Protein AF-A0A952ZRX4-F1 (afdb_monomer_lite)

Sequence (89 aa):
MPYVNVQITRGATRAQKQQLVADITRSLQQHLGKKPEQTHIVIDEIDTDNWGFAGMLTTDYLAQMNAVKASSRIPGKKKPRGTARLERK

Foldseek 3Di:
DAEEEAEEAPDDDPVNVVVVLVVVLVVCCVPVVDDSVPYHYHYHHDHQQPDDDPRDRNVVVVVVVVVVVVVPPDPDPDDPDDPPDDDDD

Structure (mmCIF, N/CA/C/O backbone):
data_AF-A0A952ZRX4-F1
#
_entry.id   AF-A0A952ZRX4-F1
#
loop_
_atom_site.group_PDB
_atom_site.id
_atom_site.type_symbol
_atom_site.label_atom_id
_atom_site.label_alt_id
_atom_site.label_comp_id
_atom_site.label_asym_id
_atom_site.label_entity_id
_atom_site.label_seq_id
_atom_site.pdbx_PDB_ins_code
_atom_site.Cartn_x
_atom_site.Cartn_y
_atom_site.Cartn_z
_atom_site.occupancy
_atom_site.B_iso_or_equiv
_atom_site.auth_seq_id
_atom_site.auth_comp_id
_atom_site.auth_asym_id
_atom_site.auth_atom_id
_atom_site.pdbx_PDB_model_num
ATOM 1 N N . MET A 1 1 ? -19.491 5.219 8.909 1.00 87.94 1 MET A N 1
ATOM 2 C CA . MET A 1 1 ? -18.979 4.051 8.174 1.00 87.94 1 MET A CA 1
ATOM 3 C C . MET A 1 1 ? -17.877 4.520 7.229 1.00 87.94 1 MET A C 1
ATOM 5 O O . MET A 1 1 ? -18.202 5.008 6.155 1.00 87.94 1 MET A O 1
ATOM 9 N N . PRO A 1 2 ? -16.604 4.547 7.668 1.00 94.00 2 PRO A N 1
ATOM 10 C CA . PRO A 1 2 ? -15.490 4.960 6.816 1.00 94.00 2 PRO A CA 1
ATOM 11 C C . PRO A 1 2 ? -15.219 3.939 5.710 1.00 94.00 2 PRO A C 1
ATOM 13 O O . PRO A 1 2 ? -15.276 2.733 5.957 1.00 94.00 2 PRO A O 1
ATOM 16 N N . TYR A 1 3 ? -14.877 4.442 4.529 1.00 97.19 3 TYR A N 1
ATOM 17 C CA . TYR A 1 3 ? -14.352 3.659 3.419 1.00 97.19 3 TYR A CA 1
ATOM 18 C C . TYR A 1 3 ? -12.985 4.216 3.029 1.00 97.19 3 TYR A C 1
ATOM 20 O O . TYR A 1 3 ? -12.837 5.430 2.879 1.00 97.19 3 TYR A O 1
ATOM 28 N N . VAL A 1 4 ? -11.999 3.336 2.876 1.00 97.88 4 VAL A N 1
ATOM 29 C CA . VAL A 1 4 ? -10.652 3.683 2.416 1.00 97.88 4 VAL A CA 1
ATOM 30 C C . VAL A 1 4 ? -10.291 2.778 1.246 1.00 97.88 4 VAL A C 1
ATOM 32 O O . VAL A 1 4 ? -10.319 1.555 1.374 1.00 97.88 4 VAL A O 1
ATOM 35 N N . ASN A 1 5 ? -9.924 3.381 0.118 1.00 97.94 5 ASN A N 1
ATOM 36 C CA . ASN A 1 5 ? -9.337 2.671 -1.011 1.00 97.94 5 ASN A CA 1
ATOM 37 C C . ASN A 1 5 ? -7.840 2.961 -1.057 1.00 97.94 5 ASN A C 1
ATOM 39 O O . ASN A 1 5 ? -7.419 4.116 -1.090 1.00 97.94 5 ASN A O 1
ATOM 43 N N . VAL A 1 6 ? -7.049 1.899 -1.014 1.00 98.00 6 VAL A N 1
ATOM 44 C CA . VAL A 1 6 ? -5.597 1.945 -1.068 1.00 98.00 6 VAL A CA 1
ATOM 45 C C . VAL A 1 6 ? -5.183 1.379 -2.412 1.00 98.00 6 VAL A C 1
ATOM 47 O O . VAL A 1 6 ? -5.352 0.189 -2.657 1.00 98.00 6 VAL A O 1
ATOM 50 N N . GLN A 1 7 ? -4.623 2.227 -3.263 1.00 97.38 7 GLN A N 1
ATOM 51 C CA . GLN A 1 7 ? -4.079 1.815 -4.549 1.00 97.38 7 GLN A CA 1
ATOM 52 C C . GLN A 1 7 ? -2.559 1.805 -4.466 1.00 97.38 7 GLN A C 1
ATOM 54 O O . GLN A 1 7 ? -1.942 2.813 -4.119 1.00 97.38 7 GLN A O 1
ATOM 59 N N . ILE A 1 8 ? -1.965 0.652 -4.751 1.00 96.75 8 ILE A N 1
ATOM 60 C CA . ILE A 1 8 ? -0.516 0.443 -4.740 1.00 96.75 8 ILE A CA 1
ATOM 61 C C . ILE A 1 8 ? -0.096 -0.313 -5.994 1.00 96.75 8 ILE A C 1
ATOM 63 O O . ILE A 1 8 ? -0.896 -1.021 -6.602 1.00 96.75 8 ILE A O 1
ATOM 67 N N . THR A 1 9 ? 1.173 -0.204 -6.372 1.00 96.62 9 THR A N 1
ATOM 68 C CA . THR A 1 9 ? 1.734 -1.084 -7.398 1.00 96.62 9 THR A CA 1
ATOM 69 C C . THR A 1 9 ? 1.889 -2.511 -6.861 1.00 96.62 9 THR A C 1
ATOM 71 O O . THR A 1 9 ? 2.028 -2.719 -5.650 1.00 96.62 9 THR A O 1
ATOM 74 N N . ARG A 1 10 ? 1.846 -3.520 -7.743 1.00 93.75 10 ARG A N 1
ATOM 75 C CA . ARG A 1 10 ? 2.016 -4.928 -7.336 1.00 93.75 10 ARG A CA 1
ATOM 76 C C . ARG A 1 10 ? 3.349 -5.162 -6.624 1.00 93.75 10 ARG A C 1
ATOM 78 O O . ARG A 1 10 ? 4.373 -4.580 -6.973 1.00 93.75 10 ARG A O 1
ATOM 85 N N . GLY A 1 11 ? 3.334 -6.103 -5.680 1.00 93.56 11 GLY A N 1
ATOM 86 C CA . GLY A 1 11 ? 4.538 -6.583 -4.991 1.00 93.56 11 GLY A CA 1
ATOM 87 C C . GLY A 1 11 ? 4.398 -6.654 -3.474 1.00 93.56 11 GLY A C 1
ATOM 88 O O . GLY A 1 11 ? 5.315 -7.119 -2.798 1.00 93.56 11 GLY A O 1
ATOM 89 N N . ALA A 1 12 ? 3.256 -6.233 -2.926 1.00 96.50 12 ALA A N 1
ATOM 90 C CA . ALA A 1 12 ? 3.004 -6.315 -1.499 1.00 96.50 12 ALA A CA 1
ATOM 91 C C . ALA A 1 12 ? 2.629 -7.746 -1.092 1.00 96.50 12 ALA A C 1
ATOM 93 O O . ALA A 1 12 ? 1.686 -8.362 -1.595 1.00 96.50 12 ALA A O 1
ATOM 94 N N . THR A 1 13 ? 3.339 -8.277 -0.102 1.00 98.06 13 THR A N 1
ATOM 95 C CA . THR A 1 13 ? 2.998 -9.569 0.497 1.00 98.06 13 THR A CA 1
ATOM 96 C C . THR A 1 13 ? 1.676 -9.486 1.261 1.00 98.06 13 THR A C 1
ATOM 98 O O . THR A 1 13 ? 1.255 -8.426 1.734 1.00 98.06 13 THR A O 1
ATOM 101 N N . ARG A 1 14 ? 1.028 -10.639 1.467 1.00 97.50 14 ARG A N 1
ATOM 102 C CA . ARG A 1 14 ? -0.190 -10.718 2.287 1.00 97.50 14 ARG A CA 1
ATOM 103 C C . ARG A 1 14 ? 0.026 -10.155 3.698 1.00 97.50 14 ARG A C 1
ATOM 105 O O . ARG A 1 14 ? -0.840 -9.438 4.185 1.00 97.50 14 ARG A O 1
ATOM 112 N N . ALA A 1 15 ? 1.172 -10.438 4.321 1.00 98.31 15 ALA A N 1
ATOM 113 C CA . ALA A 1 15 ? 1.501 -9.946 5.660 1.00 98.31 15 ALA A CA 1
ATOM 114 C C . ALA A 1 15 ? 1.601 -8.412 5.706 1.00 98.31 15 ALA A C 1
ATOM 116 O O . ALA A 1 15 ? 1.034 -7.785 6.596 1.00 98.31 15 ALA A O 1
ATOM 117 N N . GLN A 1 16 ? 2.241 -7.794 4.709 1.00 98.31 16 GLN A N 1
ATOM 118 C CA . GLN A 1 16 ? 2.310 -6.332 4.603 1.00 98.31 16 GLN A CA 1
ATOM 119 C C . GLN A 1 16 ? 0.923 -5.711 4.417 1.00 98.31 16 GLN A C 1
ATOM 121 O O . GLN A 1 16 ? 0.599 -4.729 5.077 1.00 98.31 16 GLN A O 1
ATOM 126 N N . LYS A 1 17 ? 0.074 -6.312 3.574 1.00 98.31 17 LYS A N 1
ATOM 127 C CA . LYS A 1 17 ? -1.311 -5.853 3.391 1.00 98.31 17 LYS A CA 1
ATOM 128 C C . LYS A 1 17 ? -2.124 -5.953 4.685 1.00 98.31 17 LYS A C 1
ATOM 130 O O . LYS A 1 17 ? -2.866 -5.030 5.001 1.00 98.31 17 LYS A O 1
ATOM 135 N N . GLN A 1 18 ? -1.956 -7.025 5.464 1.00 98.44 18 GLN A N 1
ATOM 136 C CA . GLN A 1 18 ? -2.598 -7.154 6.779 1.00 98.44 18 GLN A CA 1
ATOM 137 C C . GLN A 1 18 ? -2.150 -6.057 7.747 1.00 98.44 18 GLN A C 1
ATOM 139 O O . GLN A 1 18 ? -2.993 -5.448 8.403 1.00 98.44 18 GLN A O 1
ATOM 144 N N . GLN A 1 19 ? -0.842 -5.791 7.809 1.00 98.50 19 GLN A N 1
ATOM 145 C CA . GLN A 1 19 ? -0.293 -4.732 8.653 1.00 98.50 19 GLN A CA 1
ATOM 146 C C . GLN A 1 19 ? -0.870 -3.365 8.260 1.00 98.50 19 GLN A C 1
ATOM 148 O O . GLN A 1 19 ? -1.342 -2.624 9.116 1.00 98.50 19 GLN A O 1
ATOM 153 N N . LEU A 1 20 ? -0.938 -3.081 6.956 1.00 98.12 20 LEU A N 1
ATOM 154 C CA . LEU A 1 20 ? -1.484 -1.832 6.432 1.00 98.12 20 LEU A CA 1
ATOM 155 C C . LEU A 1 20 ? -2.965 -1.635 6.795 1.00 98.12 20 LEU A C 1
ATOM 157 O O . LEU A 1 20 ? -3.353 -0.554 7.231 1.00 98.12 20 LEU A O 1
ATOM 161 N N . VAL A 1 21 ? -3.791 -2.681 6.668 1.00 98.25 21 VAL A N 1
ATOM 162 C CA . VAL A 1 21 ? -5.204 -2.644 7.093 1.00 98.25 21 VAL A CA 1
ATOM 163 C C . VAL A 1 21 ? -5.320 -2.335 8.587 1.00 98.25 21 VAL A C 1
ATOM 165 O O . VAL A 1 21 ? -6.149 -1.508 8.979 1.00 98.25 21 VAL A O 1
ATOM 168 N N . ALA A 1 22 ? -4.492 -2.970 9.422 1.00 98.31 22 ALA A N 1
ATOM 169 C CA . ALA A 1 22 ? -4.506 -2.757 10.867 1.00 98.31 22 ALA A CA 1
ATOM 170 C C . ALA A 1 22 ? -4.120 -1.315 11.231 1.00 98.31 22 ALA A C 1
ATOM 172 O O . ALA A 1 22 ? -4.818 -0.667 12.015 1.00 98.31 22 ALA A O 1
ATOM 173 N N . ASP A 1 23 ? -3.062 -0.792 10.613 1.00 98.44 23 ASP A N 1
ATOM 174 C CA . ASP A 1 23 ? -2.545 0.547 10.891 1.00 98.44 23 ASP A CA 1
ATOM 175 C C . ASP A 1 23 ? -3.526 1.644 10.448 1.00 98.44 23 ASP A C 1
ATOM 177 O O . ASP A 1 23 ? -3.799 2.573 11.212 1.00 98.44 23 ASP A O 1
ATOM 181 N N . ILE A 1 24 ? -4.135 1.512 9.262 1.00 98.19 24 ILE A N 1
ATOM 182 C CA . ILE A 1 24 ? -5.167 2.446 8.780 1.00 98.19 24 ILE A CA 1
ATOM 183 C C . ILE A 1 24 ? -6.390 2.419 9.704 1.00 98.19 24 ILE A C 1
ATOM 185 O O . ILE A 1 24 ? -6.876 3.473 10.120 1.00 98.19 24 ILE A O 1
ATOM 189 N N . THR A 1 25 ? -6.874 1.228 10.071 1.00 98.19 25 THR A N 1
ATOM 190 C CA . THR A 1 25 ? -8.029 1.084 10.974 1.00 98.19 25 THR A CA 1
ATOM 191 C C . THR A 1 25 ? -7.755 1.739 12.325 1.00 98.19 25 THR A C 1
ATOM 193 O O . THR A 1 25 ? -8.576 2.512 12.826 1.00 98.19 25 THR A O 1
ATOM 196 N N . ARG A 1 26 ? -6.572 1.487 12.896 1.00 98.19 26 ARG A N 1
ATOM 197 C CA . ARG A 1 26 ? -6.130 2.097 14.153 1.00 98.19 26 ARG A CA 1
ATOM 198 C C . ARG A 1 26 ? -6.054 3.618 14.043 1.00 98.19 26 ARG A C 1
ATOM 200 O O . ARG A 1 26 ? -6.517 4.305 14.948 1.00 98.19 26 ARG A O 1
ATOM 207 N N . SER A 1 27 ? -5.524 4.150 12.943 1.00 98.12 27 SER A N 1
ATOM 208 C CA . SER A 1 27 ? -5.436 5.596 12.713 1.00 98.12 27 SER A CA 1
ATOM 209 C C . SER A 1 27 ? -6.823 6.256 12.691 1.00 98.12 27 SER A C 1
ATOM 211 O O . SER A 1 27 ? -7.056 7.253 13.378 1.00 98.12 27 SER A O 1
ATOM 213 N N . LEU A 1 28 ? -7.790 5.650 11.993 1.00 97.50 28 LEU A N 1
ATOM 214 C CA . LEU A 1 28 ? -9.173 6.137 11.950 1.00 97.50 28 LEU A CA 1
ATOM 215 C C . LEU A 1 28 ? -9.856 6.092 13.322 1.00 97.50 28 LEU A C 1
ATOM 217 O O . LEU A 1 28 ? -10.612 7.003 13.673 1.00 97.50 28 LEU A O 1
ATOM 221 N N . GLN A 1 29 ? -9.583 5.056 14.113 1.00 97.38 29 GLN A N 1
ATOM 222 C CA . GLN A 1 29 ? -10.073 4.974 15.484 1.00 97.38 29 GLN A CA 1
ATOM 223 C C . GLN A 1 29 ? -9.470 6.081 16.356 1.00 97.38 29 GLN A C 1
ATOM 225 O O . GLN A 1 29 ? -10.208 6.795 17.032 1.00 97.38 29 GLN A O 1
ATOM 230 N N . GLN A 1 30 ? -8.147 6.246 16.316 1.00 98.25 30 GLN A N 1
ATOM 231 C CA . GLN A 1 30 ? -7.412 7.169 17.182 1.00 98.25 30 GLN A CA 1
ATOM 232 C C . GLN A 1 30 ? -7.720 8.638 16.893 1.00 98.25 30 GLN A C 1
ATOM 234 O O . GLN A 1 30 ? -7.911 9.412 17.827 1.00 98.25 30 GLN A O 1
ATOM 239 N N . HIS A 1 31 ? -7.772 9.030 15.621 1.00 97.94 31 HIS A N 1
ATOM 240 C CA . HIS A 1 31 ? -7.884 10.444 15.255 1.00 97.94 31 HIS A CA 1
ATOM 241 C C . HIS A 1 31 ? -9.317 10.894 14.986 1.00 97.94 31 HIS A C 1
ATOM 243 O O . HIS A 1 31 ? -9.630 12.067 15.163 1.00 97.94 31 HIS A O 1
ATOM 249 N N . LEU A 1 32 ? -10.193 9.980 14.560 1.00 96.31 32 LEU A N 1
ATOM 250 C CA . LEU A 1 32 ? -11.560 10.313 14.147 1.00 96.31 32 LEU A CA 1
ATOM 251 C C . LEU A 1 32 ? -12.635 9.618 14.997 1.00 96.31 32 LEU A C 1
ATOM 253 O O . LEU A 1 32 ? -13.825 9.731 14.681 1.00 96.31 32 LEU A O 1
ATOM 257 N N . GLY A 1 33 ? -12.238 8.871 16.036 1.00 96.00 33 GLY A N 1
ATOM 258 C CA . GLY A 1 33 ? -13.150 8.166 16.94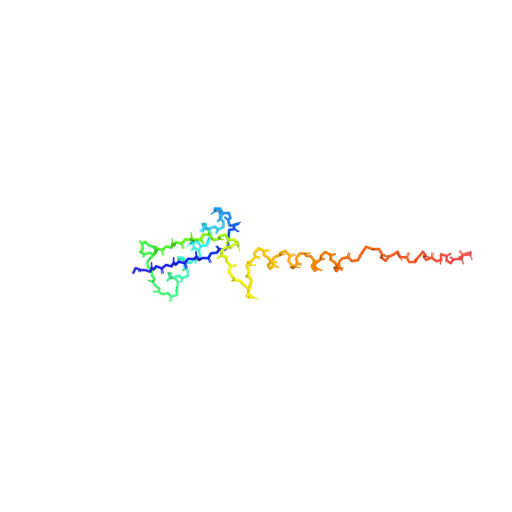1 1.00 96.00 33 GLY A CA 1
ATOM 259 C C . GLY A 1 33 ? -14.016 7.118 16.240 1.00 96.00 33 GLY A C 1
ATOM 260 O O . GLY A 1 33 ? -15.135 6.844 16.677 1.00 96.00 33 GLY A O 1
ATOM 261 N N . LYS A 1 34 ? -13.567 6.580 15.097 1.00 96.06 34 LYS A N 1
ATOM 262 C CA . LYS A 1 34 ? -14.362 5.632 14.307 1.00 96.06 34 LYS A CA 1
ATOM 263 C C . LYS A 1 34 ? -14.245 4.220 14.867 1.00 96.06 34 LYS A C 1
ATOM 265 O O . LYS A 1 34 ? -13.176 3.774 15.267 1.00 96.06 34 LYS A O 1
ATOM 270 N N . LYS A 1 35 ? -15.374 3.513 14.866 1.00 95.44 35 LYS A N 1
ATOM 271 C CA . LYS A 1 35 ? -15.458 2.111 15.272 1.00 95.44 35 LYS A CA 1
ATOM 272 C C . LYS A 1 35 ? -14.783 1.215 14.218 1.00 95.44 35 LYS A C 1
ATOM 274 O O . LYS A 1 35 ? -15.158 1.321 13.041 1.00 95.44 35 LYS A O 1
ATOM 279 N N . PRO A 1 36 ? -13.821 0.352 14.594 1.00 95.12 36 PRO A N 1
ATOM 280 C CA . PRO A 1 36 ? -13.183 -0.589 13.672 1.00 95.12 36 PRO A CA 1
ATOM 281 C C . PRO A 1 36 ? -14.186 -1.466 12.916 1.00 95.12 36 PRO A C 1
ATOM 283 O O . PRO A 1 36 ? -14.038 -1.677 11.719 1.00 95.12 36 PRO A O 1
ATOM 286 N N . GLU A 1 37 ? -15.271 -1.872 13.574 1.00 95.94 37 GLU A N 1
ATOM 287 C CA . GLU A 1 37 ? -16.308 -2.760 13.029 1.00 95.94 37 GLU A CA 1
ATOM 288 C C . GLU A 1 37 ? -17.114 -2.118 11.888 1.00 95.94 37 GLU A C 1
ATOM 290 O O . GLU A 1 37 ? -17.840 -2.798 11.171 1.00 95.94 37 GLU A O 1
ATOM 295 N N . GLN A 1 38 ? -17.012 -0.796 11.722 1.00 94.81 38 GLN A N 1
ATOM 296 C CA . GLN A 1 38 ? -17.686 -0.038 10.664 1.00 94.81 38 GLN A CA 1
ATOM 297 C C . GLN A 1 38 ? -16.715 0.496 9.604 1.00 94.81 38 GLN A C 1
ATOM 299 O O . GLN A 1 38 ? -17.127 1.270 8.733 1.00 94.81 38 GLN A O 1
ATOM 304 N N . THR A 1 39 ? -15.433 0.143 9.704 1.00 96.19 39 THR A N 1
ATOM 305 C CA . THR A 1 39 ? -14.368 0.611 8.816 1.00 96.19 39 THR A CA 1
ATOM 306 C C . THR A 1 39 ? -14.132 -0.411 7.715 1.00 96.19 39 THR A C 1
ATOM 308 O O . THR A 1 39 ? -13.841 -1.569 7.988 1.00 96.19 39 THR A O 1
ATOM 311 N N . HIS A 1 40 ? -14.243 0.033 6.467 1.00 97.31 40 HIS A N 1
ATOM 312 C CA . HIS A 1 40 ? -14.029 -0.805 5.293 1.00 97.31 40 HIS A CA 1
ATOM 313 C C . HIS A 1 40 ? -12.781 -0.327 4.556 1.00 97.31 40 HIS A C 1
ATOM 315 O O . HIS A 1 40 ? -12.647 0.863 4.265 1.00 97.31 40 HIS A O 1
ATOM 321 N N . ILE A 1 41 ? -11.869 -1.253 4.262 1.00 98.06 41 ILE A N 1
ATOM 322 C CA . ILE A 1 41 ? -10.609 -0.969 3.571 1.00 98.06 41 ILE A CA 1
ATOM 323 C C . ILE A 1 41 ? -10.484 -1.926 2.391 1.00 98.06 41 ILE A C 1
ATOM 325 O O . ILE A 1 41 ? -10.590 -3.139 2.562 1.00 98.06 41 ILE A O 1
ATOM 329 N N . VAL A 1 42 ? -10.237 -1.372 1.208 1.00 98.19 42 VAL A N 1
ATOM 330 C CA . VAL A 1 42 ? -9.971 -2.121 -0.025 1.00 98.19 42 VAL A CA 1
ATOM 331 C C . VAL A 1 42 ? -8.557 -1.801 -0.481 1.00 98.19 42 VAL A C 1
ATOM 333 O O . VAL A 1 42 ? -8.196 -0.628 -0.559 1.00 98.19 42 VAL A O 1
ATOM 336 N N . ILE A 1 43 ? -7.764 -2.836 -0.761 1.00 98.31 43 ILE A N 1
ATOM 337 C CA . ILE A 1 43 ? -6.414 -2.701 -1.313 1.00 98.31 43 ILE A CA 1
ATOM 338 C C . ILE A 1 43 ? -6.432 -3.214 -2.749 1.00 98.31 43 ILE A C 1
ATOM 340 O O . ILE A 1 43 ? -6.620 -4.412 -2.962 1.00 98.31 43 ILE A O 1
ATOM 344 N N . ASP A 1 44 ? -6.166 -2.315 -3.689 1.00 97.94 44 ASP A N 1
ATOM 345 C CA . ASP A 1 44 ? -6.021 -2.616 -5.106 1.00 97.94 44 ASP A CA 1
ATOM 346 C C . ASP A 1 44 ? -4.540 -2.588 -5.486 1.00 97.94 44 ASP A C 1
ATOM 348 O O . ASP A 1 44 ? -3.846 -1.581 -5.325 1.00 97.94 44 ASP A O 1
ATOM 352 N N . GLU A 1 45 ? -4.053 -3.723 -5.984 1.00 97.25 45 GLU A N 1
ATOM 353 C CA . GLU A 1 45 ? -2.707 -3.842 -6.535 1.00 97.25 45 GLU A CA 1
ATOM 354 C C . GLU A 1 45 ? -2.766 -3.689 -8.053 1.00 97.25 45 GLU A C 1
ATOM 356 O O . GLU A 1 45 ? -3.304 -4.546 -8.757 1.00 97.25 45 GLU A O 1
ATOM 361 N N . ILE A 1 46 ? -2.191 -2.602 -8.551 1.00 97.25 46 ILE A N 1
ATOM 362 C CA . ILE A 1 46 ? -2.188 -2.241 -9.965 1.00 97.25 46 ILE A CA 1
ATOM 363 C C . ILE A 1 46 ? -0.832 -2.595 -10.568 1.00 97.25 46 ILE A C 1
ATOM 365 O O . ILE A 1 46 ? 0.222 -2.415 -9.953 1.00 97.25 46 ILE A O 1
ATOM 369 N N . ASP A 1 47 ? -0.861 -3.161 -11.769 1.00 96.88 47 ASP A N 1
ATOM 370 C CA . ASP A 1 47 ? 0.359 -3.491 -12.499 1.00 96.88 47 ASP A CA 1
ATOM 371 C C . ASP A 1 47 ? 1.162 -2.225 -12.836 1.00 96.88 47 ASP A C 1
ATOM 373 O O . ASP A 1 47 ? 0.581 -1.176 -13.121 1.00 96.88 47 ASP A O 1
ATOM 377 N N . THR A 1 48 ? 2.492 -2.304 -12.810 1.00 96.31 48 THR A N 1
ATOM 378 C CA . THR A 1 48 ? 3.355 -1.157 -13.118 1.00 96.31 48 THR A CA 1
ATOM 379 C C . THR A 1 48 ? 3.231 -0.705 -14.573 1.00 96.31 48 THR A C 1
ATOM 381 O O . THR A 1 48 ? 3.477 0.471 -14.850 1.00 96.31 48 THR A O 1
ATOM 384 N N . ASP A 1 49 ? 2.766 -1.583 -15.469 1.00 96.94 49 ASP A N 1
ATOM 385 C CA . ASP A 1 49 ? 2.414 -1.250 -16.858 1.00 96.94 49 ASP A CA 1
ATOM 386 C C . ASP A 1 49 ? 1.115 -0.440 -16.973 1.00 96.94 49 ASP A C 1
ATOM 388 O O . ASP A 1 49 ? 0.837 0.160 -18.006 1.00 96.94 49 ASP A O 1
ATOM 392 N N . ASN A 1 50 ? 0.325 -0.382 -15.901 1.00 96.88 50 ASN A N 1
ATOM 393 C CA . ASN A 1 50 ? -0.910 0.397 -15.824 1.00 96.88 50 ASN A CA 1
ATOM 394 C C . ASN A 1 50 ? -0.794 1.574 -14.843 1.00 96.88 50 ASN A C 1
ATOM 396 O O . ASN A 1 50 ? -1.795 2.217 -14.526 1.00 96.88 50 ASN A O 1
ATOM 400 N N . TRP A 1 51 ? 0.416 1.867 -14.351 1.00 97.19 51 TRP A N 1
ATOM 401 C CA . TRP A 1 51 ? 0.668 2.953 -13.407 1.00 97.19 51 TRP A CA 1
ATOM 402 C C . TRP A 1 51 ? 1.580 4.015 -14.018 1.00 97.19 51 TRP A C 1
ATOM 404 O O . TRP A 1 51 ? 2.749 3.754 -14.308 1.00 97.19 51 TRP A O 1
ATOM 414 N N . GLY A 1 52 ? 1.065 5.236 -14.171 1.00 96.50 52 GLY A N 1
ATOM 415 C CA . GLY A 1 52 ? 1.823 6.373 -14.689 1.00 96.50 52 GLY A CA 1
ATOM 416 C C . GLY A 1 52 ? 2.620 7.104 -13.606 1.00 96.50 52 GLY A C 1
ATOM 417 O O . GLY A 1 52 ? 2.093 7.431 -12.543 1.00 96.50 52 GLY A O 1
ATOM 418 N N . PHE A 1 53 ? 3.883 7.415 -13.886 1.00 95.62 53 PHE A N 1
ATOM 419 C CA . PHE A 1 53 ? 4.742 8.237 -13.039 1.00 95.62 53 PHE A CA 1
ATOM 420 C C . PHE A 1 53 ? 5.703 9.063 -13.899 1.00 95.62 53 PHE A C 1
ATOM 422 O O . PHE A 1 53 ? 6.267 8.552 -14.858 1.00 95.62 53 PHE A O 1
ATOM 429 N N . ALA A 1 54 ? 5.878 10.352 -13.584 1.00 94.06 54 ALA A N 1
ATOM 430 C CA . ALA A 1 54 ? 6.759 11.268 -14.328 1.00 94.06 54 ALA A CA 1
ATOM 431 C C . ALA A 1 54 ? 6.521 11.309 -15.860 1.00 94.06 54 ALA A C 1
ATOM 433 O O . ALA A 1 54 ? 7.447 11.537 -16.632 1.00 94.06 54 ALA A O 1
ATOM 434 N N . GLY A 1 55 ? 5.275 11.099 -16.304 1.00 96.25 55 GLY A N 1
ATOM 435 C CA . GLY A 1 55 ? 4.906 11.107 -17.726 1.00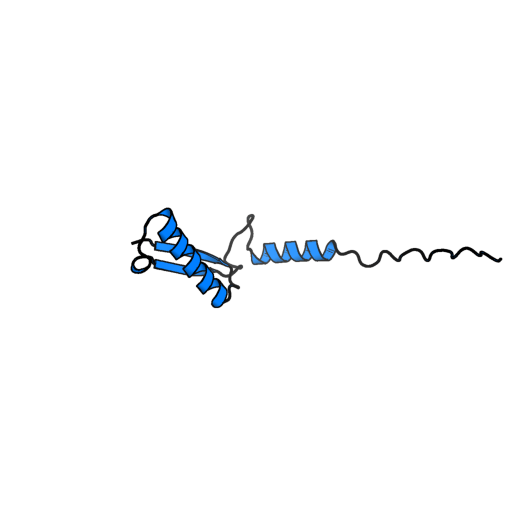 96.25 55 GLY A CA 1
ATOM 436 C C . GLY A 1 55 ? 5.183 9.800 -18.480 1.00 96.25 55 GLY A C 1
ATOM 437 O O . GLY A 1 55 ? 5.093 9.787 -19.702 1.00 96.25 55 GLY A O 1
ATOM 438 N N . MET A 1 56 ? 5.505 8.711 -17.781 1.00 96.94 56 MET A N 1
ATOM 439 C CA . MET A 1 56 ? 5.808 7.398 -18.363 1.00 96.94 56 MET A CA 1
ATOM 440 C C . MET A 1 56 ? 5.205 6.262 -17.528 1.00 96.94 56 MET A C 1
ATOM 442 O O . MET A 1 56 ? 4.738 6.491 -16.411 1.00 96.94 56 MET A O 1
ATOM 446 N N . LEU A 1 57 ? 5.201 5.035 -18.057 1.00 97.69 57 LEU A N 1
ATOM 447 C CA . LEU A 1 57 ? 4.805 3.866 -17.272 1.00 97.69 57 LEU A CA 1
ATOM 448 C C . LEU A 1 57 ? 5.852 3.569 -16.200 1.00 97.69 57 LEU A C 1
ATOM 450 O O . LEU A 1 57 ? 7.054 3.771 -16.390 1.00 97.69 57 LEU A O 1
ATOM 454 N N . THR A 1 58 ? 5.396 3.075 -15.053 1.00 96.25 58 THR A N 1
ATOM 455 C CA . THR A 1 58 ? 6.277 2.817 -13.907 1.00 96.25 58 THR A CA 1
ATOM 456 C C . THR A 1 58 ? 7.308 1.745 -14.233 1.00 96.25 58 THR A C 1
ATOM 458 O O . THR A 1 58 ? 8.450 1.841 -13.785 1.00 96.25 58 THR A O 1
ATOM 461 N N . THR A 1 59 ? 6.950 0.766 -15.062 1.00 96.12 59 THR A N 1
ATOM 462 C CA . THR A 1 59 ? 7.889 -0.238 -15.576 1.00 96.12 59 THR A CA 1
ATOM 463 C C . THR A 1 59 ? 9.066 0.414 -16.307 1.00 96.12 59 THR A C 1
ATOM 465 O O . THR A 1 59 ? 10.225 0.150 -15.971 1.00 96.12 59 THR A O 1
ATOM 468 N N . ASP A 1 60 ? 8.784 1.339 -17.229 1.00 97.00 60 ASP A N 1
ATOM 469 C CA . ASP A 1 60 ? 9.808 2.071 -17.980 1.00 97.00 60 ASP A CA 1
ATOM 470 C C . ASP A 1 60 ? 10.657 2.949 -17.052 1.00 97.00 60 ASP A C 1
ATOM 472 O O . ASP A 1 60 ? 11.885 3.008 -17.174 1.00 97.00 60 ASP A O 1
ATOM 476 N N . TYR A 1 61 ? 10.015 3.605 -16.082 1.00 95.69 61 TYR A N 1
ATOM 477 C CA . TYR A 1 61 ? 10.695 4.465 -15.117 1.00 95.69 61 TYR A CA 1
ATOM 478 C C . TYR A 1 61 ? 11.717 3.672 -14.290 1.00 95.69 61 TYR A C 1
ATOM 480 O O . TYR A 1 61 ? 12.880 4.065 -14.156 1.00 95.69 61 TYR A O 1
ATOM 488 N N . LEU A 1 62 ? 11.313 2.509 -13.774 1.00 92.56 62 LEU A N 1
ATOM 489 C CA . LEU A 1 62 ? 12.182 1.636 -12.987 1.00 92.56 62 LEU A CA 1
ATOM 490 C C . LEU A 1 62 ? 13.344 1.082 -13.823 1.00 92.56 62 LEU A C 1
ATOM 492 O O . LEU A 1 62 ? 14.471 1.009 -13.325 1.00 92.56 62 LEU A O 1
ATOM 496 N N . ALA A 1 63 ? 13.106 0.737 -15.092 1.00 93.88 63 ALA A N 1
ATOM 497 C CA . ALA A 1 63 ? 14.156 0.291 -16.006 1.00 93.88 63 ALA A CA 1
ATOM 498 C C . ALA A 1 63 ? 15.225 1.378 -16.216 1.00 93.88 63 ALA A C 1
ATOM 500 O O . ALA A 1 63 ? 16.422 1.101 -16.075 1.00 93.88 63 ALA A O 1
ATOM 501 N N . GLN A 1 64 ? 14.808 2.627 -16.453 1.00 92.81 64 GLN A N 1
ATOM 502 C CA . GLN A 1 64 ? 15.725 3.763 -16.585 1.00 92.81 64 GLN A CA 1
ATOM 503 C C . GLN A 1 64 ? 16.541 3.986 -15.307 1.00 92.81 64 GLN A C 1
ATOM 505 O O . GLN A 1 64 ? 17.768 4.103 -15.364 1.00 92.81 64 GLN A O 1
ATOM 510 N N . MET A 1 65 ? 15.895 3.974 -14.136 1.00 90.69 65 MET A N 1
ATOM 511 C CA . MET A 1 65 ? 16.598 4.119 -12.858 1.00 90.69 65 MET A CA 1
ATOM 512 C C . MET A 1 65 ? 17.643 3.022 -12.637 1.00 90.69 65 MET A C 1
ATOM 514 O O . MET A 1 65 ? 18.738 3.293 -12.137 1.00 90.69 65 MET A O 1
ATOM 518 N N . ASN A 1 66 ? 17.317 1.777 -12.984 1.00 91.88 66 ASN A N 1
ATOM 519 C CA . ASN A 1 66 ? 18.228 0.649 -12.820 1.00 91.88 66 ASN A CA 1
ATOM 520 C C . ASN A 1 66 ? 19.425 0.743 -13.777 1.00 91.88 66 ASN A C 1
ATOM 522 O O . ASN A 1 66 ? 20.552 0.472 -13.357 1.00 91.88 66 ASN A O 1
ATOM 526 N N . ALA A 1 67 ? 19.219 1.211 -15.012 1.00 87.94 67 ALA A N 1
ATOM 527 C CA . ALA A 1 67 ? 20.296 1.473 -15.966 1.00 87.94 67 ALA A CA 1
ATOM 528 C C . ALA A 1 67 ? 21.249 2.580 -15.475 1.00 87.94 67 ALA A C 1
ATOM 530 O O . ALA A 1 67 ? 22.471 2.411 -15.505 1.00 87.94 67 ALA A O 1
ATOM 531 N N . VAL A 1 68 ? 20.707 3.674 -14.926 1.00 87.00 68 VAL A N 1
ATOM 532 C CA . VAL A 1 68 ? 21.507 4.763 -14.335 1.00 87.00 68 VAL A CA 1
ATOM 533 C C . VAL A 1 68 ? 22.333 4.262 -13.143 1.00 87.00 68 VAL A C 1
ATOM 535 O O . VAL A 1 68 ? 23.527 4.560 -13.042 1.00 87.00 68 VAL A O 1
ATOM 538 N N . LYS A 1 69 ? 21.738 3.452 -12.256 1.00 83.31 69 LYS A N 1
ATOM 539 C CA . LYS A 1 69 ? 22.436 2.840 -11.107 1.00 83.31 69 LYS A CA 1
ATOM 540 C C . LYS A 1 69 ? 23.545 1.875 -11.536 1.00 83.31 69 LYS A C 1
ATOM 542 O O . LYS A 1 69 ? 24.590 1.815 -10.890 1.00 83.31 69 LYS A O 1
ATOM 547 N N . ALA A 1 70 ? 23.338 1.121 -12.614 1.00 79.06 70 ALA A N 1
ATOM 548 C CA . ALA A 1 70 ? 24.346 0.212 -13.152 1.00 79.06 70 ALA A CA 1
ATOM 549 C C . ALA A 1 70 ? 25.534 0.977 -13.756 1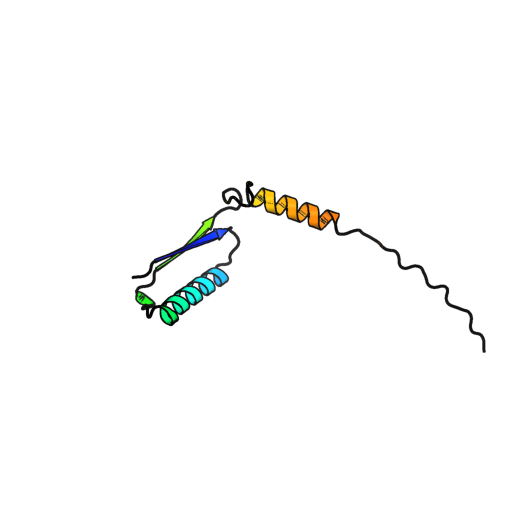.00 79.06 70 ALA A C 1
ATOM 551 O O . ALA A 1 70 ? 26.682 0.654 -13.459 1.00 79.06 70 ALA A O 1
ATOM 552 N N . SER A 1 71 ? 25.272 2.041 -14.521 1.00 73.56 71 SER A N 1
ATOM 553 C CA . SER A 1 71 ? 26.320 2.856 -15.151 1.00 73.56 71 SER A CA 1
ATOM 554 C C . SER A 1 71 ? 27.149 3.680 -14.155 1.00 73.56 71 SER A C 1
ATOM 556 O O . SER A 1 71 ? 28.262 4.090 -14.476 1.00 73.56 71 SER A O 1
ATOM 558 N N . SER A 1 72 ? 26.629 3.936 -12.953 1.00 72.50 72 SER A N 1
ATOM 559 C CA . SER A 1 72 ? 27.322 4.690 -11.897 1.00 72.50 72 SER A CA 1
ATOM 560 C C . SER A 1 72 ? 28.201 3.816 -10.985 1.00 72.50 72 SER A C 1
ATOM 562 O O . SER A 1 72 ? 29.037 4.341 -10.247 1.00 72.50 72 SER A O 1
ATOM 564 N N . ARG A 1 73 ? 28.104 2.479 -11.072 1.00 67.75 73 ARG A N 1
ATOM 565 C CA . ARG A 1 73 ? 29.048 1.540 -10.439 1.00 67.75 73 ARG A CA 1
ATOM 566 C C . ARG A 1 73 ? 30.266 1.311 -11.347 1.00 67.75 73 ARG A C 1
ATOM 568 O O . ARG A 1 73 ? 30.321 0.345 -12.098 1.00 67.75 73 ARG A O 1
ATOM 575 N N . ILE A 1 74 ? 31.275 2.180 -11.257 1.00 62.09 74 ILE A N 1
ATOM 576 C CA . ILE A 1 74 ? 32.569 1.978 -11.938 1.00 62.09 74 ILE A CA 1
ATOM 577 C C . ILE A 1 74 ? 33.328 0.797 -11.289 1.00 62.09 74 ILE A C 1
ATOM 579 O O . ILE A 1 74 ? 33.568 0.835 -10.077 1.00 62.09 74 ILE A O 1
ATOM 583 N N . PRO A 1 75 ? 33.781 -0.221 -12.048 1.00 59.59 75 PRO A N 1
ATOM 584 C CA . PRO A 1 75 ? 34.644 -1.272 -11.529 1.00 59.59 75 PRO A CA 1
ATOM 585 C C . PRO A 1 75 ? 36.115 -0.818 -11.521 1.00 59.59 75 PRO A C 1
ATOM 587 O O . PRO A 1 75 ? 36.707 -0.544 -12.559 1.00 59.59 75 PRO A O 1
ATOM 590 N N . GLY A 1 76 ? 36.731 -0.794 -10.335 1.00 60.62 76 GLY A N 1
ATOM 591 C CA . GLY A 1 76 ? 38.190 -0.856 -10.187 1.00 60.62 76 GLY A CA 1
ATOM 592 C C . GLY A 1 76 ? 38.951 0.473 -10.134 1.00 60.62 76 GLY A C 1
ATOM 593 O O . GLY A 1 76 ? 39.663 0.828 -11.068 1.00 60.62 76 GLY A O 1
ATOM 594 N N . LYS A 1 77 ? 38.994 1.116 -8.960 1.00 55.84 77 LYS A N 1
ATOM 595 C CA . LYS A 1 77 ? 40.206 1.858 -8.565 1.00 55.84 77 LYS A CA 1
ATOM 596 C C . LYS A 1 77 ? 41.191 0.860 -7.947 1.00 55.84 77 LYS A C 1
ATOM 598 O O . LYS A 1 77 ? 41.086 0.540 -6.765 1.00 55.84 77 LYS A O 1
ATOM 603 N N . LYS A 1 78 ? 42.134 0.328 -8.742 1.00 52.59 78 LYS A N 1
ATOM 604 C CA . LYS A 1 78 ? 43.301 -0.402 -8.208 1.00 52.59 78 L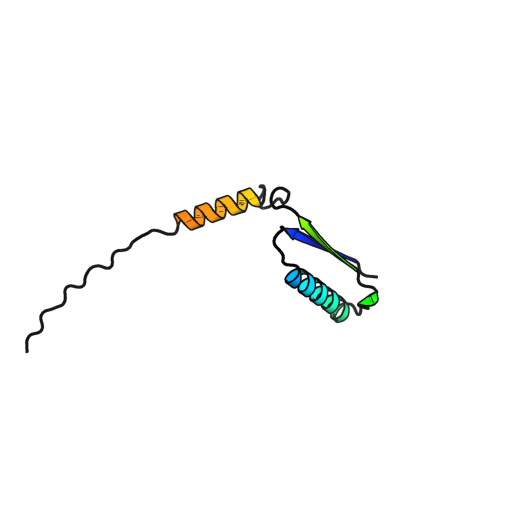YS A CA 1
ATOM 605 C C . LYS A 1 78 ? 44.009 0.517 -7.207 1.00 52.59 78 LYS A C 1
ATOM 607 O O . LYS A 1 78 ? 44.496 1.579 -7.586 1.00 52.59 78 LYS A O 1
ATOM 612 N N . LYS A 1 79 ? 44.050 0.112 -5.935 1.00 52.78 79 LYS A N 1
ATOM 613 C CA . LYS A 1 79 ? 44.855 0.769 -4.895 1.00 52.78 79 LYS A CA 1
ATOM 614 C C . LYS A 1 79 ? 46.314 0.794 -5.386 1.00 52.78 79 LYS A C 1
ATOM 616 O O . LYS A 1 79 ? 46.806 -0.274 -5.767 1.00 52.78 79 LYS A O 1
ATOM 621 N N . PRO A 1 80 ? 47.013 1.942 -5.416 1.00 49.44 80 PRO A N 1
ATOM 622 C CA . PRO A 1 80 ? 48.437 1.936 -5.722 1.00 49.44 80 PRO A CA 1
ATOM 623 C C . PRO A 1 80 ? 49.140 1.081 -4.661 1.00 49.44 80 PRO A C 1
ATOM 625 O O . PRO A 1 80 ? 48.923 1.268 -3.462 1.00 49.44 80 PRO A O 1
ATOM 628 N N . ARG A 1 81 ? 49.916 0.079 -5.102 1.00 52.38 81 ARG A N 1
ATOM 629 C CA . ARG A 1 81 ? 50.754 -0.731 -4.210 1.00 52.38 81 ARG A CA 1
ATOM 630 C C . ARG A 1 81 ? 51.720 0.226 -3.523 1.00 52.38 81 ARG A C 1
ATOM 632 O O . ARG A 1 81 ? 52.568 0.812 -4.188 1.00 52.38 81 ARG A O 1
ATOM 639 N N . GLY A 1 82 ? 51.546 0.404 -2.217 1.00 51.12 82 GLY A N 1
ATOM 640 C CA . GLY A 1 82 ? 52.464 1.182 -1.403 1.00 51.12 82 GLY A CA 1
ATOM 641 C C . GLY A 1 82 ? 53.866 0.604 -1.536 1.00 51.12 82 GLY A C 1
ATOM 642 O O . GLY A 1 82 ? 54.084 -0.582 -1.294 1.00 51.12 82 GLY A O 1
ATOM 643 N N . THR A 1 83 ? 54.805 1.446 -1.948 1.00 59.59 83 THR A N 1
ATOM 644 C CA . THR A 1 83 ? 56.239 1.217 -1.817 1.00 59.59 83 THR A CA 1
ATOM 645 C C . THR A 1 83 ? 56.552 1.085 -0.331 1.00 59.59 83 THR A C 1
ATOM 647 O O . THR A 1 83 ? 56.608 2.084 0.388 1.00 59.59 83 THR A O 1
ATOM 650 N N . ALA A 1 84 ? 56.685 -0.150 0.152 1.00 56.59 84 ALA A N 1
ATOM 651 C CA . ALA A 1 84 ? 57.140 -0.421 1.506 1.00 56.59 84 ALA A CA 1
ATOM 652 C C . ALA A 1 84 ? 58.614 -0.013 1.614 1.00 56.59 84 ALA A C 1
ATOM 654 O O . ALA A 1 84 ? 59.512 -0.633 1.046 1.00 56.59 84 ALA A O 1
ATOM 655 N N . ARG A 1 85 ? 58.797 1.110 2.301 1.00 49.16 85 ARG A N 1
ATOM 656 C CA . ARG A 1 85 ? 60.043 1.726 2.730 1.00 49.16 85 ARG A CA 1
ATOM 657 C C . ARG A 1 85 ? 60.901 0.723 3.505 1.00 49.16 85 ARG A C 1
ATOM 659 O O . ARG A 1 85 ? 60.440 0.088 4.448 1.00 49.16 85 ARG A O 1
ATOM 666 N N . LEU A 1 86 ? 62.151 0.622 3.072 1.00 52.97 86 LEU A N 1
ATOM 667 C CA . LEU A 1 86 ? 63.249 -0.072 3.725 1.00 52.97 86 LEU A CA 1
ATOM 668 C C . LEU A 1 86 ? 63.590 0.667 5.032 1.00 52.97 86 LEU A C 1
ATOM 670 O O . LEU A 1 86 ? 64.108 1.776 4.974 1.00 52.97 86 LEU A O 1
ATOM 674 N N . GLU A 1 87 ? 63.333 0.072 6.192 1.00 46.06 87 GLU A N 1
ATOM 675 C CA . GLU A 1 87 ? 63.967 0.491 7.449 1.00 46.06 87 GL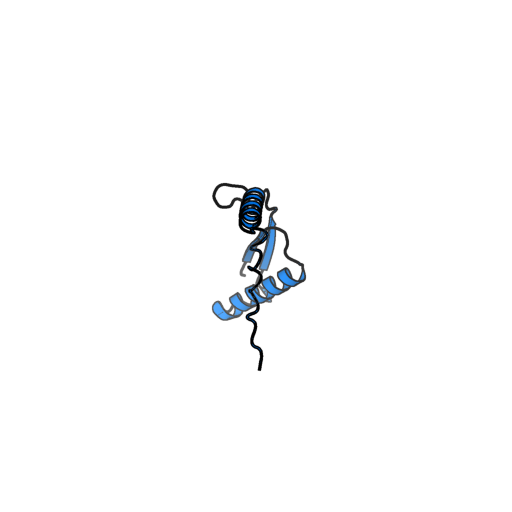U A CA 1
ATOM 676 C C . GLU A 1 87 ? 64.733 -0.724 7.979 1.00 46.06 87 GLU A C 1
ATOM 678 O O . GLU A 1 87 ? 64.171 -1.708 8.456 1.00 46.06 87 GLU A O 1
ATOM 683 N N . ARG A 1 88 ? 66.050 -0.670 7.765 1.00 51.88 88 ARG A N 1
ATOM 684 C CA . ARG A 1 88 ? 67.041 -1.459 8.486 1.00 51.88 88 ARG A CA 1
ATOM 685 C C . ARG A 1 88 ? 67.370 -0.696 9.768 1.00 51.88 88 ARG A C 1
ATOM 687 O O . ARG A 1 88 ? 67.792 0.452 9.644 1.00 51.88 88 ARG A O 1
ATOM 694 N N . LYS A 1 89 ? 67.313 -1.411 10.892 1.00 50.12 89 LYS A N 1
ATOM 695 C CA . LYS A 1 89 ? 68.102 -1.306 12.137 1.00 50.12 89 LYS A CA 1
ATOM 696 C C . LYS A 1 89 ? 67.235 -1.282 13.383 1.00 50.12 89 LYS A C 1
ATOM 698 O O . LYS A 1 89 ? 66.309 -0.453 13.442 1.00 50.12 89 LYS A O 1
#

Secondary structure (DSSP, 8-state):
--EEEEEEES---HHHHHHHHHHHHHHHHHHH---GGG-EEEEEEE-GGG-EETTEEHHHHHHHHHHHHHHH-----PPP---------

Radius of gyration: 25.59 Å; chains: 1; bounding box: 87×22×3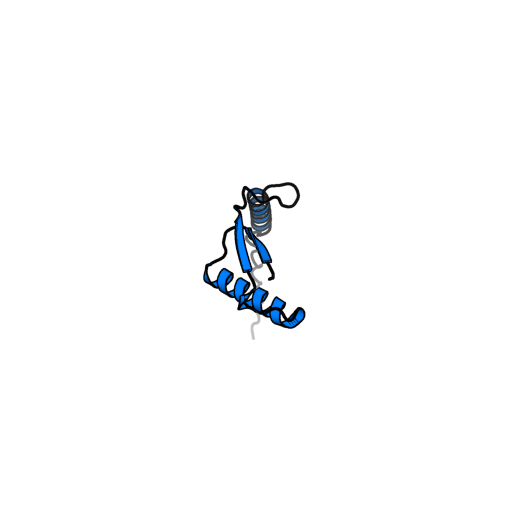6 Å

pLDDT: mean 87.46, std 16.73, range [46.06, 98.5]